Protein AF-A0A7Y3GDK6-F1 (afdb_monomer_lite)

Radius of gyration: 59.64 Å; chains: 1; bounding box: 116×44×150 Å

Structure (mmCIF, N/CA/C/O backbone):
data_AF-A0A7Y3GDK6-F1
#
_entry.id   AF-A0A7Y3GDK6-F1
#
loop_
_atom_site.group_PDB
_atom_site.id
_atom_site.type_symbol
_atom_site.label_atom_id
_atom_site.label_alt_id
_atom_site.label_comp_id
_atom_site.label_asym_id
_atom_site.label_entity_id
_atom_site.label_seq_id
_atom_site.pdbx_PDB_ins_code
_atom_site.Cartn_x
_atom_site.Cartn_y
_atom_site.Cartn_z
_atom_site.occupancy
_atom_site.B_iso_or_equiv
_atom_site.auth_seq_id
_atom_site.auth_comp_id
_atom_site.auth_asym_id
_atom_site.auth_atom_id
_atom_site.pdbx_PDB_model_num
ATOM 1 N N . MET A 1 1 ? -23.106 -23.567 65.642 1.00 35.00 1 MET A N 1
ATOM 2 C CA . MET A 1 1 ? -24.023 -23.125 66.714 1.00 35.00 1 MET A CA 1
ATOM 3 C C . MET A 1 1 ? -25.392 -22.971 66.089 1.00 35.00 1 MET A C 1
ATOM 5 O O . MET A 1 1 ? -25.537 -22.157 65.190 1.00 35.00 1 MET A O 1
ATOM 9 N N . ALA A 1 2 ? -26.324 -23.848 66.462 1.00 38.94 2 ALA A N 1
ATOM 10 C CA . ALA A 1 2 ? -27.657 -23.923 65.882 1.00 38.94 2 ALA A CA 1
ATOM 11 C C . ALA A 1 2 ? -28.451 -22.654 66.214 1.00 38.94 2 ALA A C 1
ATOM 13 O O . ALA A 1 2 ? -28.608 -22.305 67.383 1.00 38.94 2 ALA A O 1
ATOM 14 N N . THR A 1 3 ? -28.945 -21.962 65.192 1.00 44.22 3 THR A N 1
ATOM 15 C CA . THR A 1 3 ? -29.966 -20.928 65.351 1.00 44.22 3 THR A CA 1
ATOM 16 C C . THR A 1 3 ? -31.283 -21.634 65.655 1.00 44.22 3 THR A C 1
ATOM 18 O O . THR A 1 3 ? -32.052 -21.944 64.747 1.00 44.22 3 THR A O 1
ATOM 21 N N . ALA A 1 4 ? -31.506 -21.965 66.928 1.00 53.09 4 ALA A N 1
ATOM 22 C CA . ALA A 1 4 ? -32.798 -22.427 67.419 1.00 53.09 4 ALA A CA 1
ATOM 23 C C . ALA A 1 4 ? -33.839 -21.362 67.054 1.00 53.09 4 ALA A C 1
ATOM 25 O O . ALA A 1 4 ? -33.797 -20.240 67.556 1.00 53.09 4 ALA A O 1
ATOM 26 N N . ASN A 1 5 ? -34.692 -21.664 66.076 1.00 67.19 5 ASN A N 1
ATOM 27 C CA . ASN A 1 5 ? -35.728 -20.750 65.625 1.00 67.19 5 ASN A CA 1
ATOM 28 C C . ASN A 1 5 ? -36.900 -20.865 66.615 1.00 67.19 5 ASN A C 1
ATOM 30 O O . ASN A 1 5 ? -37.609 -21.873 66.571 1.00 67.19 5 ASN A O 1
ATOM 34 N N . PRO A 1 6 ? -37.137 -19.868 67.488 1.00 72.06 6 PRO A N 1
ATOM 35 C CA . PRO A 1 6 ? -38.116 -19.974 68.574 1.00 72.06 6 PRO A CA 1
ATOM 36 C C . PRO A 1 6 ? -39.548 -20.182 68.062 1.00 72.06 6 PRO A C 1
ATOM 38 O O . PRO A 1 6 ? -40.378 -20.772 68.744 1.00 72.06 6 PRO A O 1
ATOM 41 N N . ARG A 1 7 ? -39.841 -19.765 66.821 1.00 76.50 7 ARG A N 1
ATOM 42 C CA . ARG A 1 7 ? -41.138 -20.024 66.172 1.00 76.50 7 ARG A CA 1
ATOM 43 C C . ARG A 1 7 ? -41.350 -21.499 65.837 1.00 76.50 7 ARG A C 1
ATOM 45 O O . ARG A 1 7 ? -42.485 -21.936 65.716 1.00 76.50 7 ARG A O 1
ATOM 52 N N . ARG A 1 8 ? -40.268 -22.249 65.640 1.00 78.31 8 ARG A N 1
ATOM 53 C CA . ARG A 1 8 ? -40.303 -23.662 65.263 1.00 78.31 8 ARG A CA 1
ATOM 54 C C . ARG A 1 8 ? -40.441 -24.564 66.490 1.00 78.31 8 ARG A C 1
ATOM 56 O O . ARG A 1 8 ? -41.111 -25.584 66.406 1.00 78.31 8 ARG A O 1
ATOM 63 N N . GLU A 1 9 ? -39.860 -24.155 67.617 1.00 81.56 9 GLU A N 1
ATOM 64 C CA . GLU A 1 9 ? -40.055 -24.811 68.916 1.00 81.56 9 GLU A CA 1
ATOM 65 C C . GLU A 1 9 ? -41.495 -24.640 69.421 1.00 81.56 9 GLU A C 1
ATOM 67 O O . GLU A 1 9 ? -42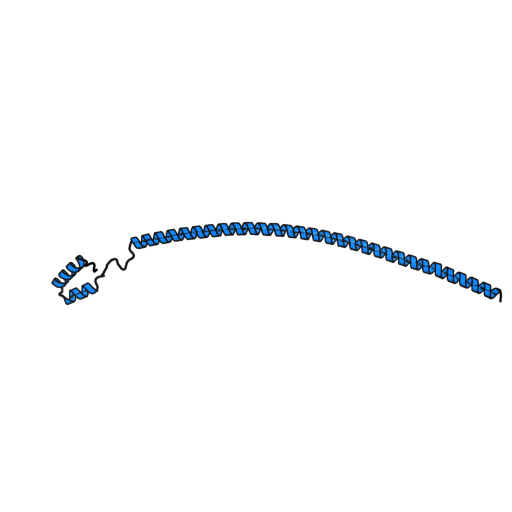.118 -25.622 69.812 1.00 81.56 9 GLU A O 1
ATOM 72 N N . ASP A 1 10 ? -42.070 -23.434 69.315 1.00 85.69 10 ASP A N 1
ATOM 73 C CA . ASP A 1 10 ? -43.486 -23.192 69.653 1.00 85.69 10 ASP A CA 1
ATOM 74 C C . ASP A 1 10 ? -44.442 -23.970 68.729 1.00 85.69 10 ASP A C 1
ATOM 76 O O . ASP A 1 10 ? -45.446 -24.534 69.170 1.00 85.69 10 ASP A O 1
ATOM 80 N N . LEU A 1 11 ? -44.101 -24.071 67.438 1.00 84.69 11 LEU A N 1
ATOM 81 C CA . LEU A 1 11 ? -44.852 -24.883 66.483 1.00 84.69 11 LEU A CA 1
ATOM 82 C C . LEU A 1 11 ? -44.772 -26.378 66.821 1.00 84.69 11 LEU A C 1
ATOM 84 O O . LEU A 1 11 ? -45.793 -27.056 66.760 1.00 84.69 11 LEU A O 1
ATOM 88 N N . TYR A 1 12 ? -43.596 -26.884 67.204 1.00 83.12 12 TYR A N 1
ATOM 89 C CA . TYR A 1 12 ? -43.428 -28.271 67.639 1.00 83.12 12 TYR A CA 1
ATOM 90 C C . TYR A 1 12 ? -44.278 -28.568 68.878 1.00 83.12 12 TYR A C 1
ATOM 92 O O . TYR A 1 12 ? -45.034 -29.533 68.867 1.00 83.12 12 TYR A O 1
ATOM 100 N N . ALA A 1 13 ? -44.227 -27.702 69.897 1.00 85.62 13 ALA A N 1
ATOM 101 C CA . ALA A 1 13 ? -44.998 -27.865 71.130 1.00 85.62 13 ALA A CA 1
ATOM 102 C C . ALA A 1 13 ? -46.514 -27.911 70.866 1.00 85.62 13 ALA A C 1
ATOM 104 O O . ALA A 1 13 ? -47.217 -28.775 71.387 1.00 85.62 13 ALA A O 1
ATOM 105 N N . ARG A 1 14 ? -47.017 -27.034 69.987 1.00 86.44 14 ARG A N 1
ATOM 106 C CA . ARG A 1 14 ? -48.432 -27.033 69.576 1.00 86.44 14 ARG A CA 1
ATOM 107 C C . ARG A 1 14 ? -48.817 -28.255 68.743 1.00 86.44 14 ARG A C 1
ATOM 109 O O . ARG A 1 14 ? -49.924 -28.767 68.884 1.00 86.44 14 ARG A O 1
ATOM 116 N N . LEU A 1 15 ? -47.938 -28.721 67.856 1.00 85.25 15 LEU A N 1
ATOM 117 C CA . LEU A 1 15 ? -48.189 -29.923 67.055 1.00 85.25 15 LEU A CA 1
ATOM 118 C C . LEU A 1 15 ? -48.178 -31.185 67.922 1.00 85.25 15 LEU A C 1
ATOM 120 O O . LEU A 1 15 ? -48.993 -32.080 67.705 1.00 85.25 15 LEU A O 1
ATOM 124 N N . GLU A 1 16 ? -47.297 -31.239 68.917 1.00 87.88 16 GLU A N 1
ATOM 125 C CA . GLU A 1 16 ? -47.226 -32.323 69.891 1.00 87.88 16 GLU A CA 1
ATOM 126 C C . GLU A 1 16 ? -48.502 -32.400 70.739 1.00 87.88 16 GLU A C 1
ATOM 128 O O . GLU A 1 16 ? -49.051 -33.490 70.905 1.00 87.88 16 GLU A O 1
ATOM 133 N N . GLU A 1 17 ? -49.013 -31.255 71.203 1.00 90.06 17 GLU A N 1
ATOM 134 C CA . GLU A 1 17 ? -50.250 -31.171 71.989 1.00 90.06 17 GLU A CA 1
ATOM 135 C C . GLU A 1 17 ? -51.479 -31.678 71.214 1.00 90.06 17 GLU A C 1
ATOM 137 O O . GLU A 1 17 ? -52.337 -32.355 71.779 1.00 90.06 17 GLU A O 1
ATOM 142 N N . VAL A 1 18 ? -51.570 -31.379 69.913 1.00 88.81 18 VAL A N 1
ATOM 143 C CA . VAL A 1 18 ? -52.777 -31.654 69.113 1.00 88.81 18 VAL A CA 1
ATOM 144 C C . VAL A 1 18 ? -52.738 -33.014 68.408 1.00 88.81 18 VAL A C 1
ATOM 146 O O . VAL A 1 18 ? -53.766 -33.683 68.309 1.00 88.81 18 VAL A O 1
ATOM 149 N N . LEU A 1 19 ? -51.582 -33.425 67.878 1.00 84.19 19 LEU A N 1
ATOM 150 C CA . LEU A 1 19 ? -51.449 -34.590 66.985 1.00 84.19 19 LEU A CA 1
ATOM 151 C C . LEU A 1 19 ? -50.604 -35.722 67.595 1.00 84.19 19 LEU A C 1
ATOM 153 O O . LEU A 1 19 ? -50.549 -36.827 67.044 1.00 84.19 19 LEU A O 1
ATOM 157 N N . GLY A 1 20 ? -49.961 -35.472 68.736 1.00 85.56 20 GLY A N 1
ATOM 158 C CA . GLY A 1 20 ? -49.055 -36.408 69.385 1.00 85.56 20 GLY A CA 1
ATOM 159 C C . GLY A 1 20 ? -47.665 -36.455 68.743 1.00 85.56 20 GLY A C 1
ATOM 16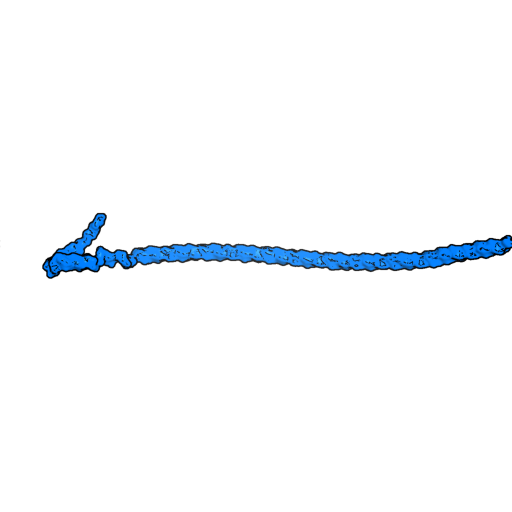0 O O . GLY A 1 20 ? -47.450 -36.101 67.582 1.00 85.56 20 GLY A O 1
ATOM 161 N N . ASN A 1 21 ? -46.714 -36.947 69.532 1.00 82.38 21 ASN A N 1
ATOM 162 C CA . ASN A 1 21 ? -45.277 -36.930 69.250 1.00 82.38 21 ASN A CA 1
ATOM 163 C C . ASN A 1 21 ? -44.880 -37.496 67.854 1.00 82.38 21 ASN A C 1
ATOM 165 O O . ASN A 1 21 ? -44.149 -36.816 67.135 1.00 82.38 21 ASN A O 1
ATOM 169 N N . PRO A 1 22 ? -45.419 -38.646 67.376 1.00 84.12 22 PRO A N 1
ATOM 170 C CA . PRO A 1 22 ? -45.017 -39.216 66.081 1.00 84.12 22 PRO A CA 1
ATOM 171 C C . PRO A 1 22 ? -45.429 -38.365 64.871 1.00 84.12 22 PRO A C 1
ATOM 173 O O . PRO A 1 22 ? -44.726 -38.316 63.864 1.00 84.12 22 PRO A O 1
ATOM 176 N N . HIS A 1 23 ? -46.587 -37.704 64.950 1.00 81.38 23 HIS A N 1
ATOM 177 C CA . HIS A 1 23 ? -47.121 -36.903 63.849 1.00 81.38 23 HIS A CA 1
ATOM 178 C C . HIS A 1 23 ? -46.477 -35.511 63.806 1.00 81.38 23 HIS A C 1
ATOM 180 O O . HIS A 1 23 ? -46.245 -34.979 62.720 1.00 81.38 23 HIS A O 1
ATOM 186 N N . ALA A 1 24 ? -46.151 -34.942 64.972 1.00 85.25 24 ALA A N 1
ATOM 187 C CA . ALA A 1 24 ? -45.426 -33.679 65.081 1.00 85.25 24 ALA A CA 1
ATOM 188 C C . ALA A 1 24 ? -44.022 -33.771 64.456 1.00 85.25 24 ALA A C 1
ATOM 190 O O . ALA A 1 24 ? -43.635 -32.889 63.686 1.00 85.25 24 ALA A O 1
ATOM 191 N N . ASP A 1 25 ? -43.306 -34.871 64.709 1.00 84.12 25 ASP A N 1
ATOM 192 C CA . ASP A 1 25 ? -41.967 -35.122 64.161 1.00 84.12 25 ASP A CA 1
ATOM 193 C C . ASP A 1 25 ? -41.979 -35.281 62.628 1.00 84.12 25 ASP A C 1
ATOM 195 O O . ASP A 1 25 ? -41.193 -34.658 61.903 1.00 84.12 25 ASP A O 1
ATOM 199 N N . ALA A 1 26 ? -42.960 -36.023 62.102 1.00 84.12 26 ALA A N 1
ATOM 200 C CA . ALA A 1 26 ? -43.142 -36.186 60.662 1.00 84.12 26 ALA A CA 1
ATOM 201 C C . ALA A 1 26 ? -43.407 -34.842 59.957 1.00 84.12 26 ALA A C 1
ATOM 203 O O . ALA A 1 26 ? -42.783 -34.537 58.942 1.00 84.12 26 ALA A O 1
ATOM 204 N N . LEU A 1 27 ? -44.287 -33.997 60.504 1.00 80.50 27 LEU A N 1
ATOM 205 C CA . LEU A 1 27 ? -44.584 -32.679 59.925 1.00 80.50 27 LEU A CA 1
ATOM 206 C C . LEU A 1 27 ? -43.386 -31.727 59.996 1.00 80.50 27 LEU A C 1
ATOM 208 O O . LEU A 1 27 ? -43.142 -30.955 59.068 1.00 80.50 27 LEU A O 1
ATOM 212 N N . MET A 1 28 ? -42.601 -31.813 61.066 1.00 83.00 28 MET A N 1
ATOM 213 C CA . MET A 1 28 ? -41.396 -31.007 61.246 1.00 83.00 28 MET A CA 1
ATOM 214 C C . MET A 1 28 ? -40.246 -31.413 60.326 1.00 83.00 28 MET A C 1
ATOM 216 O O . MET A 1 28 ? -39.391 -30.570 60.036 1.00 83.00 28 MET A O 1
ATOM 220 N N . THR A 1 29 ? -40.263 -32.652 59.828 1.00 82.69 29 THR A N 1
ATOM 221 C CA . THR A 1 29 ? -39.345 -33.156 58.797 1.00 82.69 29 THR A CA 1
ATOM 222 C C . THR A 1 29 ? -39.620 -32.522 57.430 1.00 82.69 29 THR A C 1
ATOM 224 O O . THR A 1 29 ? -38.680 -32.222 56.698 1.00 82.69 29 THR A O 1
ATOM 227 N N . TYR A 1 30 ? -40.890 -32.271 57.093 1.00 78.00 30 TYR A N 1
ATOM 228 C CA . TYR A 1 30 ? -41.279 -31.648 55.819 1.00 78.00 30 TYR A CA 1
ATOM 229 C C . TYR A 1 30 ? -41.337 -30.121 55.866 1.00 78.00 30 TYR A C 1
ATOM 231 O O . TYR A 1 30 ? -41.431 -29.480 54.818 1.00 78.00 30 TYR A O 1
ATOM 239 N N . LEU A 1 31 ? -41.287 -29.521 57.058 1.00 76.00 31 LEU A N 1
ATOM 240 C CA . LEU A 1 31 ? -41.215 -28.073 57.183 1.00 76.00 31 LEU A CA 1
ATOM 241 C C . LEU A 1 31 ? -39.865 -27.594 56.620 1.00 76.00 31 LEU A C 1
ATOM 243 O O . LEU A 1 31 ? -38.825 -28.051 57.109 1.00 76.00 31 LEU A O 1
ATOM 247 N N . PRO A 1 32 ? -39.849 -26.669 55.639 1.00 68.19 32 PRO A N 1
ATOM 248 C CA . PRO A 1 32 ? -38.605 -26.137 55.108 1.00 68.19 32 PRO A CA 1
ATOM 249 C C . PRO A 1 32 ? -37.762 -25.594 56.263 1.00 68.19 32 PRO A C 1
ATOM 251 O O . PRO A 1 32 ? -38.194 -24.709 57.005 1.00 68.19 32 PRO A O 1
ATOM 254 N N . HIS A 1 33 ? -36.573 -26.175 56.443 1.00 67.06 33 HIS A N 1
ATOM 255 C CA . HIS A 1 33 ? -35.690 -25.871 57.571 1.00 67.06 33 HIS A CA 1
ATOM 256 C C . HIS A 1 33 ? -35.228 -24.402 57.540 1.00 67.06 33 HIS A C 1
ATOM 258 O O . HIS A 1 33 ? -34.895 -23.842 58.584 1.00 67.06 33 HIS A O 1
ATOM 264 N N . ASP A 1 34 ? -35.280 -23.783 56.355 1.00 65.88 34 ASP A N 1
ATOM 265 C CA . ASP A 1 34 ? -35.089 -22.359 56.122 1.00 65.88 34 ASP A CA 1
ATOM 266 C C . ASP A 1 34 ? -35.928 -21.898 54.902 1.00 65.88 34 ASP A C 1
ATOM 268 O O . ASP A 1 34 ? -35.598 -22.245 53.766 1.00 65.88 34 ASP A O 1
ATOM 272 N N . PRO A 1 35 ? -37.012 -21.124 55.102 1.00 57.66 35 PRO A N 1
ATOM 273 C CA . PRO A 1 35 ? -37.858 -20.629 54.015 1.00 57.66 35 PRO A CA 1
ATOM 274 C C . PRO A 1 35 ? -37.168 -19.635 53.058 1.00 57.66 35 PRO A C 1
ATOM 276 O O . PRO A 1 35 ? -37.805 -19.194 52.102 1.00 57.66 35 PRO A O 1
ATOM 279 N N . GLY A 1 36 ? -35.897 -19.276 53.283 1.00 57.75 36 GLY A N 1
ATOM 280 C CA . GLY A 1 36 ? -35.101 -18.424 52.392 1.00 57.75 36 GLY A CA 1
ATOM 281 C C . GLY A 1 36 ? -33.848 -19.075 51.797 1.00 57.75 36 GLY A C 1
ATOM 282 O O . GLY A 1 36 ? -33.204 -18.442 50.968 1.00 57.75 36 GLY A O 1
ATOM 283 N N . ALA A 1 37 ? -33.489 -20.307 52.178 1.00 61.81 37 ALA A N 1
ATOM 284 C CA . ALA A 1 37 ? -32.208 -20.904 51.775 1.00 61.81 37 ALA A CA 1
ATOM 285 C C . ALA A 1 37 ? -32.147 -21.360 50.307 1.00 61.81 37 ALA A C 1
ATOM 287 O O . ALA A 1 37 ? -31.059 -21.443 49.742 1.00 61.81 37 ALA A O 1
ATOM 288 N N . GLU A 1 38 ? -33.288 -21.661 49.683 1.00 63.69 38 GLU A N 1
ATOM 289 C CA . GLU A 1 38 ? -33.333 -22.167 48.299 1.00 63.69 38 GLU A CA 1
ATOM 290 C C . GLU A 1 38 ? -33.624 -21.082 47.252 1.00 63.69 38 GLU A C 1
ATOM 292 O O . GLU A 1 38 ? -33.432 -21.308 46.057 1.00 63.69 38 GLU A O 1
ATOM 297 N N . VAL A 1 39 ? -34.068 -19.893 47.670 1.00 75.38 39 VAL A N 1
ATOM 298 C CA . VAL A 1 39 ? -34.468 -18.818 46.755 1.00 75.38 39 VAL A CA 1
ATOM 299 C C . VAL A 1 39 ? -33.445 -17.693 46.820 1.00 75.38 39 VAL A C 1
ATOM 301 O O . VAL A 1 39 ? -33.174 -17.160 47.892 1.00 75.38 39 VAL A O 1
ATOM 304 N N . ALA A 1 40 ? -32.897 -17.309 45.662 1.00 77.88 40 ALA A N 1
ATOM 305 C CA . ALA A 1 40 ? -31.957 -16.196 45.553 1.00 77.88 40 ALA A CA 1
ATOM 306 C C . ALA A 1 40 ? -32.502 -14.951 46.267 1.00 77.88 40 ALA A C 1
ATOM 308 O O . ALA A 1 40 ? -33.623 -14.498 46.010 1.00 77.88 40 ALA A O 1
ATOM 309 N N . THR A 1 41 ? -31.704 -14.387 47.170 1.00 85.25 41 THR A N 1
ATOM 310 C CA . THR A 1 41 ? -32.117 -13.218 47.938 1.00 85.25 41 THR A CA 1
ATOM 311 C C . THR A 1 41 ? -32.050 -11.960 47.070 1.00 85.25 41 THR A C 1
ATOM 313 O O . THR A 1 41 ? -31.337 -11.886 46.066 1.00 85.25 41 THR A O 1
ATOM 316 N N . LYS A 1 42 ? -32.738 -10.891 47.488 1.00 87.50 42 LYS A N 1
ATOM 317 C CA . LYS A 1 42 ? -32.611 -9.572 46.839 1.00 87.50 42 LYS A CA 1
ATOM 318 C C . LYS A 1 42 ? -31.163 -9.051 46.847 1.00 87.50 42 LYS A C 1
ATOM 320 O O . LYS A 1 42 ? -30.775 -8.298 45.951 1.00 87.50 42 LYS A O 1
ATOM 325 N N . SER A 1 43 ? -30.365 -9.463 47.836 1.00 88.50 43 SER A N 1
ATOM 326 C CA . SER A 1 43 ? -28.938 -9.141 47.909 1.00 88.50 43 SER A CA 1
ATOM 327 C C . SER A 1 43 ? -28.158 -9.831 46.790 1.00 88.50 43 SER A C 1
ATOM 329 O O . SER A 1 43 ? -27.360 -9.179 46.122 1.00 88.50 43 SER A O 1
ATOM 331 N N . ASP A 1 44 ? -28.438 -11.109 46.526 1.00 90.06 44 ASP A N 1
ATOM 332 C CA . ASP A 1 44 ? -27.776 -11.876 45.462 1.00 90.06 44 ASP A CA 1
ATOM 333 C C . ASP A 1 44 ? -28.090 -11.304 44.078 1.00 90.06 44 ASP A C 1
ATOM 335 O O . ASP A 1 44 ? -27.200 -11.172 43.240 1.00 90.06 44 ASP A O 1
ATOM 339 N N . ILE A 1 45 ? -29.340 -10.879 43.861 1.00 92.69 45 ILE A N 1
ATOM 340 C CA . ILE A 1 45 ? -29.764 -10.222 42.616 1.00 92.69 45 ILE A CA 1
ATOM 341 C C . ILE A 1 45 ? -29.039 -8.881 42.434 1.00 92.69 45 ILE A C 1
ATOM 343 O O . ILE A 1 45 ? -28.550 -8.588 41.345 1.00 92.69 45 ILE A O 1
ATOM 347 N N . THR A 1 46 ? -28.916 -8.080 43.497 1.00 95.06 46 THR A N 1
ATOM 348 C CA . THR A 1 46 ? -28.164 -6.812 43.452 1.00 95.06 46 THR A CA 1
ATOM 349 C C . THR A 1 46 ? -26.679 -7.053 43.165 1.00 95.06 46 THR A C 1
ATOM 351 O O . THR A 1 46 ? -26.083 -6.360 42.342 1.00 95.06 46 THR A O 1
ATOM 354 N N . ALA A 1 47 ? -26.083 -8.064 43.803 1.00 94.12 47 ALA A N 1
ATOM 355 C CA . ALA A 1 47 ? -24.693 -8.443 43.576 1.00 94.12 47 ALA A CA 1
ATOM 356 C C . ALA A 1 47 ? -24.462 -8.940 42.140 1.00 94.12 47 ALA A C 1
ATOM 358 O O . ALA A 1 47 ? -23.435 -8.628 41.539 1.00 94.12 47 ALA A O 1
ATOM 359 N N . LEU A 1 48 ? -25.418 -9.682 41.573 1.00 96.00 48 LEU A N 1
ATOM 360 C CA . LEU A 1 48 ? -25.376 -10.104 40.177 1.00 96.00 48 LEU A CA 1
ATOM 361 C C . LEU A 1 48 ? -25.483 -8.908 39.223 1.00 96.00 48 LEU A C 1
ATOM 363 O O . LEU A 1 48 ? -24.707 -8.842 38.276 1.00 96.00 48 LEU A O 1
ATOM 367 N N . GLY A 1 49 ? -26.372 -7.948 39.500 1.00 96.62 49 GLY A N 1
ATOM 368 C CA . GLY A 1 49 ? -26.477 -6.701 38.735 1.00 96.62 49 GLY A CA 1
ATOM 369 C C . GLY A 1 49 ? -25.147 -5.950 38.681 1.00 96.62 49 GLY A C 1
ATOM 370 O O . GLY A 1 49 ? -24.637 -5.685 37.599 1.00 96.62 49 GLY A O 1
ATOM 371 N N . ALA A 1 50 ? -24.503 -5.753 39.835 1.00 96.81 50 ALA A N 1
ATOM 372 C CA . ALA A 1 50 ? -23.193 -5.105 39.898 1.00 96.81 50 ALA A CA 1
ATOM 373 C C . ALA A 1 50 ? -22.101 -5.868 39.120 1.00 96.81 50 ALA A C 1
ATOM 375 O O . ALA A 1 50 ? -21.224 -5.258 38.511 1.00 96.81 50 ALA A O 1
ATOM 376 N N . ARG A 1 51 ? -22.134 -7.209 39.114 1.00 97.62 51 ARG A N 1
ATOM 377 C CA . ARG A 1 51 ? -21.206 -8.021 38.303 1.00 97.62 51 ARG A CA 1
ATOM 378 C C . ARG A 1 51 ? -21.454 -7.853 36.806 1.00 97.62 51 ARG A C 1
ATOM 380 O O . ARG A 1 51 ? -20.489 -7.811 36.050 1.00 97.62 51 ARG A O 1
ATOM 387 N N . ILE A 1 52 ? -22.716 -7.767 36.389 1.00 97.94 52 ILE A N 1
ATOM 388 C CA . ILE A 1 52 ? -23.091 -7.531 34.990 1.00 97.94 52 ILE A CA 1
ATOM 389 C C . ILE A 1 52 ? -22.641 -6.136 34.549 1.00 97.94 52 ILE A C 1
ATOM 391 O O . ILE A 1 52 ? -22.059 -6.018 33.475 1.00 97.94 52 ILE A O 1
ATOM 395 N N . ASP A 1 53 ? -22.833 -5.113 35.383 1.00 98.12 53 ASP A N 1
ATOM 396 C CA . ASP A 1 53 ? -22.388 -3.747 35.089 1.00 98.12 53 ASP A CA 1
ATOM 397 C C . ASP A 1 53 ? -20.861 -3.680 34.941 1.00 98.12 53 ASP A C 1
ATOM 399 O O . ASP A 1 53 ? -20.349 -3.146 33.958 1.00 98.12 53 ASP A O 1
ATOM 403 N N . ASN A 1 54 ? -20.121 -4.321 35.853 1.00 98.06 54 ASN A N 1
ATOM 404 C CA . ASN A 1 54 ? -18.663 -4.414 35.756 1.00 98.06 54 ASN A CA 1
ATOM 405 C C . ASN A 1 54 ? -18.214 -5.133 34.475 1.00 98.06 54 ASN A C 1
ATOM 407 O O . ASN A 1 54 ? -17.294 -4.675 33.801 1.00 98.06 54 ASN A O 1
ATOM 411 N N . LEU A 1 55 ? -18.876 -6.238 34.115 1.00 98.06 55 LEU A N 1
ATOM 412 C CA . LEU A 1 55 ? -18.584 -6.960 32.878 1.00 98.06 55 LEU A CA 1
ATOM 413 C C . LEU A 1 55 ? -18.883 -6.097 31.645 1.00 98.06 55 LEU A C 1
ATOM 415 O O . LEU A 1 55 ? -18.112 -6.106 30.689 1.00 98.06 55 LEU A O 1
ATOM 419 N N . ALA A 1 56 ? -19.982 -5.340 31.656 1.00 98.06 56 ALA A N 1
ATOM 420 C CA . ALA A 1 56 ? -20.332 -4.423 30.578 1.00 98.06 56 ALA A CA 1
ATOM 421 C C . ALA A 1 56 ? -19.270 -3.328 30.399 1.00 98.06 56 ALA A C 1
ATOM 423 O O . ALA A 1 56 ? -18.863 -3.049 29.269 1.00 98.06 56 ALA A O 1
ATOM 424 N N . ASP A 1 57 ? -18.765 -2.770 31.498 1.00 98.25 57 ASP A N 1
ATOM 425 C CA . ASP A 1 57 ? -17.687 -1.781 31.478 1.00 98.25 57 ASP A CA 1
ATOM 426 C C . ASP A 1 57 ? -16.361 -2.369 30.978 1.00 98.25 57 ASP A C 1
ATOM 428 O O . ASP A 1 57 ? -15.662 -1.740 30.179 1.00 98.25 57 ASP A O 1
ATOM 432 N N . GLU A 1 58 ? -16.003 -3.581 31.407 1.00 98.25 58 GLU A N 1
ATOM 433 C CA . GLU A 1 58 ? -14.817 -4.288 30.912 1.00 98.25 58 GLU A CA 1
ATOM 434 C C . GLU A 1 58 ? -14.915 -4.583 29.415 1.00 98.25 58 GLU A C 1
ATOM 436 O O . GLU A 1 58 ? -13.968 -4.311 28.673 1.00 98.25 58 GLU A O 1
ATOM 441 N N . MET A 1 59 ? -16.070 -5.069 28.951 1.00 98.31 59 MET A N 1
ATOM 442 C CA . MET A 1 59 ? -16.320 -5.288 27.528 1.00 98.31 59 MET A CA 1
ATOM 443 C C . MET A 1 59 ? -16.200 -3.987 26.742 1.00 98.31 59 MET A C 1
ATOM 445 O O . MET A 1 59 ? -15.544 -3.970 25.704 1.00 98.31 59 MET A O 1
ATOM 449 N N . ARG A 1 60 ? -16.777 -2.886 27.239 1.00 98.50 60 ARG A N 1
ATOM 450 C CA . ARG A 1 60 ? -16.699 -1.579 26.579 1.00 98.50 60 ARG A CA 1
ATOM 451 C C . ARG A 1 60 ? -15.254 -1.117 26.415 1.00 98.50 60 ARG A C 1
ATOM 453 O O . ARG A 1 60 ? -14.850 -0.794 25.305 1.00 98.50 60 ARG A O 1
ATOM 460 N N . ARG A 1 61 ? -14.450 -1.195 27.481 1.00 98.12 61 ARG A N 1
ATOM 461 C CA . ARG A 1 61 ? -13.010 -0.884 27.418 1.00 98.12 61 ARG A CA 1
ATOM 462 C C . ARG A 1 61 ? -12.265 -1.801 26.449 1.00 98.12 61 ARG A C 1
ATOM 464 O O . ARG A 1 61 ? -11.384 -1.340 25.727 1.00 98.12 61 ARG A O 1
ATOM 471 N N . GLY A 1 62 ? -12.615 -3.087 26.424 1.00 98.38 62 GLY A N 1
ATOM 472 C CA . GLY A 1 62 ? -12.064 -4.051 25.474 1.00 98.38 62 GLY A CA 1
ATOM 473 C C . GLY A 1 62 ? -12.364 -3.667 24.024 1.00 98.38 62 GLY A C 1
ATOM 474 O O . GLY A 1 62 ? -11.458 -3.664 23.192 1.00 98.38 62 GLY A O 1
ATOM 475 N N . PHE A 1 63 ? -13.605 -3.278 23.727 1.00 98.38 63 PHE A N 1
ATOM 476 C CA . PHE A 1 63 ? -14.000 -2.805 22.400 1.00 98.38 63 PHE A CA 1
ATOM 477 C C . PHE A 1 63 ? -13.301 -1.502 22.013 1.00 98.38 63 PHE A C 1
ATOM 479 O O . PHE A 1 63 ? -12.790 -1.418 20.898 1.00 98.38 63 PHE A O 1
ATOM 486 N N . ASP A 1 64 ? -13.193 -0.535 22.925 1.00 98.44 64 ASP A N 1
ATOM 487 C CA . ASP A 1 64 ? -12.474 0.720 22.675 1.00 98.44 64 ASP A CA 1
ATOM 488 C C . ASP A 1 64 ? -10.993 0.453 22.350 1.00 98.44 64 ASP A C 1
ATOM 490 O O . ASP A 1 64 ? -10.430 1.023 21.412 1.00 98.44 64 ASP A O 1
ATOM 494 N N . GLN A 1 65 ? -10.359 -0.482 23.068 1.00 98.31 65 GLN A N 1
ATOM 495 C CA . GLN A 1 65 ? -8.982 -0.890 22.789 1.00 98.31 65 GLN A CA 1
ATOM 496 C C . GLN A 1 65 ? -8.842 -1.574 21.422 1.00 98.31 65 GLN A C 1
ATOM 498 O O . GLN A 1 65 ? -7.859 -1.339 20.714 1.00 98.31 65 GLN A O 1
ATOM 503 N N . VAL A 1 66 ? -9.790 -2.438 21.051 1.00 98.38 66 VAL A N 1
ATOM 504 C CA . VAL A 1 66 ? -9.811 -3.079 19.729 1.00 98.38 66 VAL A CA 1
ATOM 505 C C . VAL A 1 66 ? -9.981 -2.029 18.636 1.00 98.38 66 VAL A C 1
ATOM 507 O O . VAL A 1 66 ? -9.241 -2.069 17.656 1.00 98.38 66 VAL A O 1
ATOM 510 N N . HIS A 1 67 ? -10.882 -1.065 18.821 1.00 98.50 67 HIS A N 1
ATOM 511 C CA . HIS A 1 67 ? -11.114 0.010 17.864 1.00 98.50 67 HIS A CA 1
ATOM 512 C C . HIS A 1 67 ? -9.846 0.839 17.627 1.00 98.50 67 HIS A C 1
ATOM 514 O O . HIS A 1 67 ? -9.403 0.960 16.489 1.00 98.50 67 HIS A O 1
ATOM 520 N N . ALA A 1 68 ? -9.172 1.275 18.696 1.00 98.19 68 ALA A N 1
ATOM 521 C CA . ALA A 1 68 ? -7.914 2.015 18.588 1.00 98.19 68 ALA A CA 1
ATOM 522 C C . ALA A 1 68 ? -6.799 1.216 17.882 1.00 98.19 68 ALA A C 1
ATOM 524 O O . ALA A 1 68 ? -5.963 1.772 17.166 1.00 98.19 68 ALA A O 1
ATOM 525 N N . ARG A 1 69 ? -6.761 -0.112 18.069 1.00 98.25 69 ARG A N 1
ATOM 526 C CA . ARG A 1 69 ? -5.821 -0.982 17.344 1.00 98.25 69 ARG A CA 1
ATOM 527 C C . ARG A 1 69 ? -6.165 -1.088 15.862 1.00 98.25 69 ARG A C 1
ATOM 529 O O . ARG A 1 69 ? -5.240 -1.124 15.056 1.00 98.25 69 ARG A O 1
ATOM 536 N N . LEU A 1 70 ? -7.447 -1.150 15.513 1.00 98.31 70 LEU A N 1
ATOM 537 C CA . LEU A 1 70 ? -7.889 -1.178 14.119 1.00 98.31 70 LEU A CA 1
ATOM 538 C C . LEU A 1 70 ? -7.546 0.134 13.406 1.00 98.31 70 LEU A C 1
ATOM 540 O O . LEU A 1 70 ? -6.938 0.077 12.346 1.00 98.31 70 LEU A O 1
ATOM 544 N N . GLU A 1 71 ? -7.761 1.291 14.036 1.00 98.38 71 GLU A N 1
ATOM 545 C CA . GLU A 1 71 ? -7.337 2.586 13.474 1.00 98.38 71 GLU A CA 1
ATOM 546 C C . GLU A 1 71 ? -5.816 2.650 13.222 1.00 98.38 71 GLU A C 1
ATOM 548 O O . GLU A 1 71 ? -5.349 3.177 12.207 1.00 98.38 71 GLU A O 1
ATOM 553 N N . GLN A 1 72 ? -5.008 2.072 14.122 1.00 98.19 72 GLN A N 1
ATOM 554 C CA . GLN A 1 72 ? -3.564 1.939 13.898 1.00 98.19 72 GLN A CA 1
ATOM 555 C C . GLN A 1 72 ? -3.222 1.013 12.728 1.00 98.19 72 GLN A C 1
ATOM 557 O O . GLN A 1 72 ? -2.225 1.253 12.042 1.00 98.19 72 GLN A O 1
ATOM 562 N N . VAL A 1 73 ? -3.984 -0.065 12.531 1.00 98.38 73 VAL A N 1
ATOM 563 C CA . VAL A 1 73 ? -3.804 -0.971 11.392 1.00 98.38 73 VAL A CA 1
ATOM 564 C C . VAL A 1 73 ? -4.144 -0.245 10.097 1.00 98.38 73 VAL A C 1
ATOM 566 O O . VAL A 1 73 ? -3.313 -0.268 9.194 1.00 98.38 73 VAL A O 1
ATOM 569 N N . ASP A 1 74 ? -5.269 0.465 10.042 1.00 98.31 74 ASP A N 1
ATOM 570 C CA . ASP A 1 74 ? -5.680 1.247 8.871 1.00 98.31 74 ASP A CA 1
ATOM 571 C C . ASP A 1 74 ? -4.603 2.273 8.496 1.00 98.31 74 ASP A C 1
ATOM 573 O O . ASP A 1 74 ? -4.105 2.281 7.374 1.00 98.31 74 ASP A O 1
ATOM 577 N N . THR A 1 75 ? -4.094 3.022 9.480 1.00 98.19 75 THR A N 1
ATOM 578 C CA . THR A 1 75 ? -2.998 3.984 9.261 1.00 98.19 75 THR A CA 1
ATOM 579 C C . THR A 1 75 ? -1.735 3.322 8.692 1.00 98.19 75 THR A C 1
ATOM 581 O O . THR A 1 75 ? -1.002 3.916 7.898 1.00 98.19 75 THR A O 1
ATOM 584 N N . ARG A 1 76 ? -1.417 2.093 9.119 1.00 98.12 76 ARG A N 1
ATOM 585 C CA . ARG A 1 76 ? -0.263 1.348 8.590 1.00 98.12 76 ARG A CA 1
ATOM 586 C C . ARG A 1 76 ? -0.517 0.841 7.177 1.00 98.12 76 ARG A C 1
ATOM 588 O O . ARG A 1 76 ? 0.431 0.815 6.397 1.00 98.12 76 ARG A O 1
ATOM 595 N N . LEU A 1 77 ? -1.744 0.437 6.859 1.00 98.31 77 LEU A N 1
ATOM 596 C CA . LEU A 1 77 ? -2.122 0.020 5.511 1.00 98.31 77 LEU A CA 1
ATOM 597 C C . LEU A 1 77 ? -2.021 1.194 4.535 1.00 98.31 77 LEU A C 1
ATOM 599 O O . LEU A 1 77 ? -1.355 1.047 3.515 1.00 98.31 77 LEU A O 1
ATOM 603 N N . ASP A 1 78 ? -2.487 2.385 4.913 1.00 98.38 78 ASP A N 1
ATOM 604 C CA . ASP A 1 78 ? -2.320 3.599 4.099 1.00 98.38 78 ASP A CA 1
ATOM 605 C C . ASP A 1 78 ? -0.838 3.900 3.802 1.00 98.38 78 ASP A C 1
ATOM 607 O O . ASP A 1 78 ? -0.453 4.275 2.691 1.00 98.38 78 ASP A O 1
ATOM 611 N N . GLN A 1 79 ? 0.044 3.7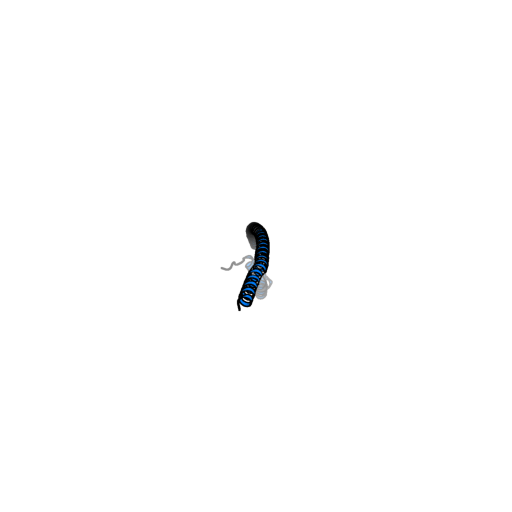05 4.792 1.00 98.00 79 GLN A N 1
ATOM 612 C CA . GLN A 1 79 ? 1.491 3.866 4.601 1.00 98.00 79 GLN A CA 1
ATOM 613 C C . GLN A 1 79 ? 2.088 2.805 3.672 1.00 98.00 79 GLN A C 1
ATOM 615 O O . GLN A 1 79 ? 3.048 3.089 2.950 1.00 98.00 79 GLN A O 1
ATOM 620 N N . VAL A 1 80 ? 1.572 1.577 3.723 1.00 98.25 80 VAL A N 1
ATOM 621 C CA . VAL A 1 80 ? 1.984 0.490 2.833 1.00 98.25 80 VAL A CA 1
ATOM 622 C C . VAL A 1 80 ? 1.558 0.805 1.401 1.00 98.25 80 VAL A C 1
ATOM 624 O O . VAL A 1 80 ? 2.408 0.748 0.512 1.00 98.25 80 VAL A O 1
ATOM 627 N N . ASP A 1 81 ? 0.319 1.241 1.189 1.00 98.31 81 ASP A N 1
ATOM 628 C CA . ASP A 1 81 ? -0.195 1.632 -0.126 1.00 98.31 81 ASP A CA 1
ATOM 629 C C . ASP A 1 81 ? 0.615 2.785 -0.728 1.00 98.31 81 ASP A C 1
ATOM 631 O O . ASP A 1 81 ? 1.052 2.717 -1.879 1.00 98.31 81 ASP A O 1
ATOM 635 N N . ALA A 1 82 ? 0.942 3.803 0.074 1.00 98.25 82 ALA A N 1
ATOM 636 C CA . ALA A 1 82 ? 1.797 4.903 -0.368 1.00 98.25 82 ALA A CA 1
ATOM 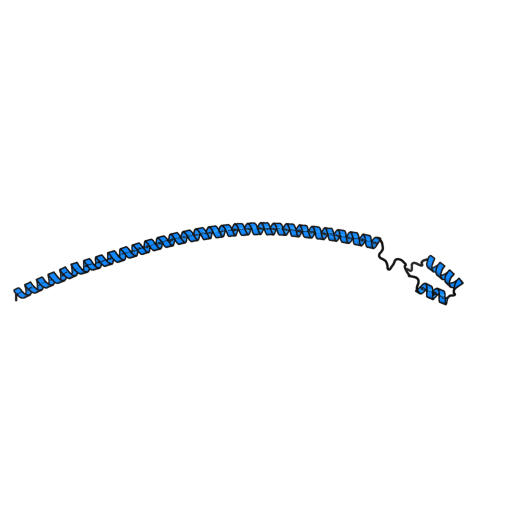637 C C . ALA A 1 82 ? 3.201 4.434 -0.799 1.00 98.25 82 ALA A C 1
ATOM 639 O O . ALA A 1 82 ? 3.779 4.967 -1.751 1.00 98.25 82 ALA A O 1
ATOM 640 N N . ARG A 1 83 ? 3.775 3.433 -0.117 1.00 98.12 83 ARG A N 1
ATOM 641 C CA . ARG A 1 83 ? 5.072 2.849 -0.497 1.00 98.12 83 ARG A CA 1
ATOM 642 C C . ARG A 1 83 ? 4.973 2.029 -1.776 1.00 98.12 83 ARG A C 1
ATOM 644 O O . ARG A 1 83 ? 5.884 2.119 -2.595 1.00 98.12 83 ARG A O 1
ATOM 651 N N . PHE A 1 84 ? 3.904 1.256 -1.954 1.00 98.00 84 PHE A N 1
ATOM 652 C CA . PHE A 1 84 ? 3.675 0.516 -3.193 1.00 98.00 84 PHE A CA 1
ATOM 653 C C . PHE A 1 84 ? 3.510 1.460 -4.387 1.00 98.00 84 PHE A C 1
ATOM 655 O O . PHE A 1 84 ? 4.163 1.240 -5.403 1.00 98.00 84 PHE A O 1
ATOM 662 N N . GLY A 1 85 ? 2.796 2.579 -4.227 1.00 98.31 85 GLY A N 1
ATOM 663 C CA . GLY A 1 85 ? 2.725 3.614 -5.265 1.00 98.31 85 GLY A CA 1
ATOM 664 C C . GLY A 1 85 ? 4.104 4.149 -5.679 1.00 98.31 85 GLY A C 1
ATOM 665 O O . GLY A 1 85 ? 4.416 4.237 -6.863 1.00 98.31 85 GLY A O 1
ATOM 666 N N . GLN A 1 86 ? 4.998 4.409 -4.716 1.00 98.06 86 GLN A N 1
ATOM 667 C CA . GLN A 1 86 ? 6.376 4.828 -5.025 1.00 98.06 86 GLN A CA 1
ATOM 668 C C . GLN A 1 86 ? 7.196 3.744 -5.741 1.00 98.06 86 GLN A C 1
ATOM 670 O O . GLN A 1 86 ? 8.114 4.060 -6.503 1.00 98.06 86 GLN A O 1
ATOM 675 N N . VAL A 1 87 ? 6.926 2.468 -5.462 1.00 98.19 87 VAL A N 1
ATOM 676 C CA . VAL A 1 87 ? 7.572 1.345 -6.151 1.00 98.19 87 VAL A CA 1
ATOM 677 C C . VAL A 1 87 ? 7.101 1.285 -7.604 1.00 98.19 87 VAL A C 1
ATOM 679 O O . VAL A 1 87 ? 7.949 1.195 -8.492 1.00 98.19 87 VAL A O 1
ATOM 682 N N . ASP A 1 88 ? 5.801 1.427 -7.856 1.00 98.25 88 ASP A N 1
ATOM 683 C CA . ASP A 1 88 ? 5.231 1.454 -9.209 1.00 98.25 88 ASP A CA 1
ATOM 684 C C . ASP A 1 88 ? 5.789 2.610 -10.051 1.00 98.25 88 ASP A C 1
ATOM 686 O O . ASP A 1 88 ? 6.177 2.417 -11.210 1.00 98.25 88 ASP A O 1
ATOM 690 N N . ASP A 1 89 ? 5.939 3.797 -9.458 1.00 98.19 89 ASP A N 1
ATOM 691 C CA . ASP A 1 89 ? 6.560 4.947 -10.123 1.00 98.19 89 ASP A CA 1
ATOM 692 C C . ASP A 1 89 ? 8.013 4.655 -10.535 1.00 98.19 89 ASP A C 1
ATOM 694 O O . ASP A 1 89 ? 8.442 4.973 -11.651 1.00 98.19 89 ASP A O 1
ATOM 698 N N . ARG A 1 90 ? 8.786 4.007 -9.652 1.00 98.12 90 ARG A N 1
ATOM 699 C CA . ARG A 1 90 ? 10.176 3.613 -9.938 1.00 98.12 90 ARG A CA 1
ATOM 700 C C . ARG A 1 90 ? 10.258 2.559 -11.034 1.00 98.12 90 ARG A C 1
ATOM 702 O O . ARG A 1 90 ? 11.130 2.668 -11.896 1.00 98.12 90 ARG A O 1
ATOM 709 N N . PHE A 1 91 ? 9.368 1.568 -11.023 1.00 98.12 91 PHE A N 1
ATOM 710 C CA . PHE A 1 91 ? 9.292 0.569 -12.089 1.00 98.12 91 PHE A CA 1
ATOM 711 C C . PHE A 1 91 ? 8.947 1.212 -13.430 1.00 98.12 91 PHE A C 1
ATOM 713 O O . PHE A 1 91 ? 9.577 0.901 -14.440 1.00 98.12 91 PHE A O 1
ATOM 720 N N . THR A 1 92 ? 8.022 2.170 -13.434 1.00 98.38 92 THR A N 1
ATOM 721 C CA . THR A 1 92 ? 7.666 2.922 -14.639 1.00 98.38 92 THR A CA 1
ATOM 722 C C . THR A 1 92 ? 8.866 3.698 -15.189 1.00 98.38 92 THR A C 1
ATOM 724 O O . THR A 1 92 ? 9.119 3.679 -16.394 1.00 98.38 92 THR A O 1
ATOM 727 N N . GLU A 1 93 ? 9.658 4.354 -14.337 1.00 98.31 93 GLU A N 1
ATOM 728 C CA . GLU A 1 93 ? 10.865 5.050 -14.799 1.00 98.31 93 GLU A CA 1
ATOM 729 C C . GLU A 1 93 ? 11.948 4.085 -15.304 1.00 98.31 93 GLU A C 1
ATOM 731 O O . GLU A 1 93 ? 12.592 4.354 -16.320 1.00 98.31 93 GLU A O 1
ATOM 736 N N . MET A 1 94 ? 12.123 2.941 -14.640 1.00 98.12 94 MET A N 1
ATOM 737 C CA . MET A 1 94 ? 13.037 1.887 -15.082 1.00 98.12 94 MET A CA 1
ATOM 738 C C . MET A 1 94 ? 12.638 1.347 -16.463 1.00 98.12 94 MET A C 1
ATOM 740 O O . MET A 1 94 ? 13.498 1.218 -17.333 1.00 98.12 94 MET A O 1
ATOM 744 N N . GLN A 1 95 ? 11.342 1.141 -16.714 1.00 98.44 95 GLN A N 1
ATOM 745 C CA . GLN A 1 95 ? 10.829 0.744 -18.027 1.00 98.44 95 GLN A CA 1
ATOM 746 C C . GLN A 1 95 ? 11.192 1.770 -19.111 1.00 98.44 95 GLN A C 1
ATOM 748 O O . GLN A 1 95 ? 11.741 1.411 -20.153 1.00 98.44 95 GLN A O 1
ATOM 753 N N . ARG A 1 96 ? 10.994 3.068 -18.842 1.00 98.12 96 ARG A N 1
ATOM 754 C CA . ARG A 1 96 ? 11.388 4.133 -19.783 1.00 98.12 96 ARG A CA 1
ATOM 755 C C . ARG A 1 96 ? 12.895 4.169 -20.033 1.00 98.12 96 ARG A C 1
ATOM 757 O O . ARG A 1 96 ? 13.321 4.572 -21.116 1.00 98.12 96 ARG A O 1
ATOM 764 N N . GLN A 1 97 ? 13.717 3.833 -19.039 1.00 98.19 97 GLN A N 1
ATOM 765 C CA . GLN A 1 97 ? 15.168 3.736 -19.210 1.00 98.19 97 GLN A CA 1
ATOM 766 C C . GLN A 1 97 ? 15.555 2.571 -20.115 1.00 98.19 97 GLN A C 1
ATOM 768 O O . GLN A 1 97 ? 16.378 2.775 -21.008 1.00 98.19 97 GLN A O 1
ATOM 773 N N . PHE A 1 98 ? 14.937 1.402 -19.940 1.00 98.06 98 PHE A N 1
ATOM 774 C CA . PHE A 1 98 ? 15.165 0.262 -20.826 1.00 98.06 98 PHE A CA 1
ATOM 775 C C . PHE A 1 98 ? 14.769 0.569 -22.264 1.00 98.06 98 PHE A C 1
ATOM 777 O O . PHE A 1 98 ? 15.598 0.414 -23.150 1.00 98.06 98 PHE A O 1
ATOM 784 N N . GLU A 1 99 ? 13.600 1.165 -22.496 1.00 98.38 99 GLU A N 1
ATOM 785 C CA . GLU A 1 99 ? 13.196 1.579 -23.847 1.00 98.38 99 GLU A CA 1
ATOM 786 C C . GLU A 1 99 ? 14.186 2.570 -24.484 1.00 98.38 99 GLU A C 1
ATOM 788 O O . GLU A 1 99 ? 14.418 2.559 -25.695 1.00 98.38 99 GLU A O 1
ATOM 793 N N . ARG A 1 100 ? 14.789 3.464 -23.684 1.00 98.06 100 ARG A N 1
ATOM 794 C CA . ARG A 1 100 ? 15.860 4.354 -24.165 1.00 98.06 100 ARG A CA 1
ATOM 795 C C . ARG A 1 100 ? 17.130 3.580 -24.513 1.00 98.06 100 ARG A C 1
ATOM 797 O O . ARG A 1 100 ? 17.815 3.969 -25.457 1.00 98.06 100 ARG A O 1
ATOM 804 N N . MET A 1 101 ? 17.476 2.552 -23.741 1.00 97.88 101 MET A N 1
ATOM 805 C CA . MET A 1 101 ? 18.623 1.690 -24.024 1.00 97.88 101 MET A CA 1
ATOM 806 C C . MET A 1 101 ? 18.396 0.874 -25.293 1.00 97.88 101 MET A C 1
ATOM 808 O O . MET A 1 101 ? 19.275 0.889 -26.149 1.00 97.88 101 MET A O 1
ATOM 812 N N . ASP A 1 102 ? 17.221 0.273 -25.461 1.00 98.25 102 ASP A N 1
ATOM 813 C CA . ASP A 1 102 ? 16.863 -0.512 -26.647 1.00 98.25 102 ASP A CA 1
ATOM 814 C C . ASP A 1 102 ? 17.006 0.326 -27.919 1.00 98.25 102 ASP A C 1
ATOM 816 O O . ASP A 1 102 ? 17.757 -0.039 -28.820 1.00 98.25 102 ASP A O 1
ATOM 820 N N . ARG A 1 103 ? 16.449 1.546 -27.935 1.00 98.12 103 ARG A N 1
ATOM 821 C CA . ARG A 1 103 ? 16.622 2.471 -29.073 1.00 98.12 103 ARG A CA 1
ATOM 822 C C . ARG A 1 103 ? 18.083 2.822 -29.362 1.00 98.12 103 ARG A C 1
ATOM 824 O O . ARG A 1 103 ? 18.447 3.078 -30.508 1.00 98.12 103 ARG A O 1
ATOM 831 N N . ARG A 1 104 ? 18.935 2.908 -28.335 1.00 97.94 104 ARG A N 1
ATOM 832 C CA . ARG A 1 104 ? 20.375 3.157 -28.528 1.00 97.94 104 ARG A CA 1
ATOM 833 C C . ARG A 1 104 ? 21.083 1.930 -29.092 1.00 97.94 104 ARG A C 1
ATOM 835 O O . ARG A 1 104 ? 22.012 2.107 -29.878 1.00 97.94 104 ARG A O 1
ATOM 842 N N . PHE A 1 105 ? 20.674 0.731 -28.688 1.00 97.81 105 PHE A N 1
ATOM 843 C CA . PHE A 1 105 ? 21.198 -0.513 -29.240 1.00 97.81 105 PHE A CA 1
ATOM 844 C C . PHE A 1 105 ? 20.796 -0.687 -30.703 1.00 97.81 105 PHE A C 1
ATOM 846 O O . PHE A 1 105 ? 21.683 -0.939 -31.510 1.00 97.81 105 PHE A O 1
ATOM 853 N N . GLU A 1 106 ? 19.538 -0.422 -31.064 1.00 98.06 106 GLU A N 1
ATOM 854 C CA . GLU A 1 106 ? 19.075 -0.411 -32.462 1.00 98.06 106 GLU A CA 1
ATOM 855 C C . GLU A 1 106 ? 19.917 0.547 -33.321 1.00 98.06 106 GLU A C 1
ATOM 857 O O . GLU A 1 106 ? 20.487 0.157 -34.335 1.00 98.06 106 GLU A O 1
ATOM 862 N N . GLN A 1 107 ? 20.125 1.788 -32.861 1.00 97.62 107 GLN A N 1
ATOM 863 C CA . GLN A 1 107 ? 20.979 2.751 -33.574 1.00 97.62 107 GLN A CA 1
ATOM 864 C C . GLN A 1 107 ? 22.436 2.288 -33.708 1.00 97.62 107 GLN A C 1
ATOM 866 O O . GLN A 1 107 ? 23.127 2.647 -34.665 1.00 97.62 107 GLN A O 1
ATOM 871 N N . MET A 1 108 ? 22.952 1.559 -32.718 1.00 97.25 108 MET A N 1
ATOM 872 C CA . MET A 1 108 ? 24.306 1.019 -32.761 1.00 97.25 108 MET A CA 1
ATOM 873 C C . MET A 1 108 ? 24.394 -0.147 -33.750 1.00 97.25 108 MET A C 1
ATOM 875 O O . MET A 1 108 ? 25.363 -0.216 -34.507 1.00 97.25 108 MET A O 1
ATOM 879 N N . GLU A 1 109 ? 23.381 -1.010 -33.786 1.00 97.88 109 GLU A N 1
ATOM 880 C CA . GLU A 1 109 ? 23.243 -2.094 -34.756 1.00 97.88 109 GLU A CA 1
ATOM 881 C C . GLU A 1 109 ? 23.189 -1.549 -36.190 1.00 97.88 109 GLU A C 1
ATOM 883 O O . GLU A 1 109 ? 23.994 -1.968 -37.024 1.00 97.88 109 GLU A O 1
ATOM 888 N N . ASP A 1 110 ? 22.379 -0.519 -36.448 1.00 97.50 110 ASP A N 1
ATOM 889 C CA . ASP A 1 110 ? 22.313 0.165 -37.748 1.00 97.50 110 ASP A CA 1
ATOM 890 C C . ASP A 1 110 ? 23.679 0.709 -38.191 1.00 97.50 110 ASP A C 1
ATOM 892 O O . ASP A 1 110 ? 24.108 0.527 -39.335 1.00 97.50 110 ASP A O 1
ATOM 896 N N . ARG A 1 111 ? 24.417 1.349 -37.274 1.00 97.38 111 ARG A N 1
ATOM 897 C CA . ARG A 1 111 ? 25.774 1.848 -37.558 1.00 97.38 111 ARG A CA 1
ATOM 898 C C . ARG A 1 111 ? 26.741 0.714 -37.879 1.00 97.38 111 ARG A C 1
ATOM 900 O O . ARG A 1 111 ? 27.568 0.864 -38.776 1.00 97.38 111 ARG A O 1
ATOM 907 N N . PHE A 1 112 ? 26.657 -0.410 -37.171 1.00 96.88 112 PHE A N 1
ATOM 908 C CA . PHE A 1 112 ? 27.484 -1.577 -37.472 1.00 96.88 112 PHE A CA 1
ATOM 909 C C . PHE A 1 112 ? 27.148 -2.190 -38.830 1.00 96.88 112 PHE A C 1
AT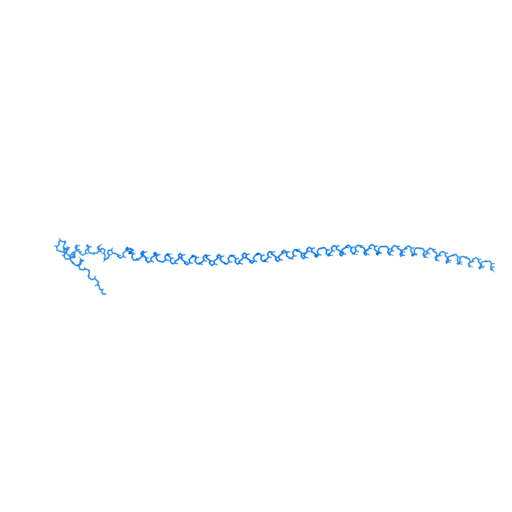OM 911 O O . PHE A 1 112 ? 28.069 -2.610 -39.533 1.00 96.88 112 PHE A O 1
ATOM 918 N N . HIS A 1 113 ? 25.872 -2.224 -39.216 1.00 97.00 113 HIS A N 1
ATOM 919 C CA . HIS A 1 113 ? 25.459 -2.651 -40.551 1.00 97.00 113 HIS A CA 1
ATOM 920 C C . HIS A 1 113 ? 26.050 -1.750 -41.634 1.00 97.00 113 HIS A C 1
ATOM 922 O O . HIS A 1 113 ? 26.701 -2.258 -42.545 1.00 97.00 113 HIS A O 1
ATOM 928 N N . LEU A 1 114 ? 25.943 -0.428 -41.473 1.00 96.50 114 LEU A N 1
ATOM 929 C CA . LEU A 1 114 ? 26.526 0.537 -42.407 1.00 96.50 114 LEU A CA 1
ATOM 930 C C . LEU A 1 114 ? 28.046 0.353 -42.557 1.00 96.50 114 LEU A C 1
ATOM 932 O O . LEU A 1 114 ? 28.553 0.284 -43.671 1.00 96.50 114 LEU A O 1
ATOM 936 N N . ILE A 1 115 ? 28.774 0.238 -41.440 1.00 96.56 115 ILE A N 1
ATOM 937 C CA . ILE A 1 115 ? 30.233 0.032 -41.454 1.00 96.56 115 ILE A CA 1
ATOM 938 C C . ILE A 1 115 ? 30.586 -1.291 -42.142 1.00 96.56 115 ILE A C 1
ATOM 940 O O . ILE A 1 115 ? 31.543 -1.358 -42.911 1.00 96.56 115 ILE A O 1
ATOM 944 N N . ARG A 1 116 ? 29.826 -2.359 -41.871 1.00 96.62 116 ARG A N 1
ATOM 945 C CA . ARG A 1 116 ? 30.037 -3.670 -42.495 1.00 96.62 116 ARG A CA 1
ATOM 946 C C . ARG A 1 116 ? 29.842 -3.606 -44.009 1.00 96.62 116 ARG A C 1
ATOM 948 O O . ARG A 1 116 ? 30.616 -4.231 -44.735 1.00 96.62 116 ARG A O 1
ATOM 955 N N . ASP A 1 117 ? 28.827 -2.884 -44.468 1.00 96.25 117 ASP A N 1
ATOM 956 C CA . ASP A 1 117 ? 28.525 -2.743 -45.890 1.00 96.25 117 ASP A CA 1
ATOM 957 C C . ASP A 1 117 ? 29.567 -1.872 -46.607 1.00 96.25 117 ASP A C 1
ATOM 959 O O . ASP A 1 117 ? 30.075 -2.287 -47.649 1.00 96.25 117 ASP A O 1
ATOM 963 N N . ASP A 1 118 ? 29.993 -0.754 -46.005 1.00 95.94 118 ASP A N 1
ATOM 964 C CA . ASP A 1 118 ? 31.077 0.083 -46.543 1.00 95.94 118 ASP A CA 1
ATOM 965 C C . ASP A 1 118 ? 32.391 -0.705 -46.664 1.00 95.94 118 ASP A C 1
ATOM 967 O O . ASP A 1 118 ? 33.016 -0.735 -47.724 1.00 95.94 118 ASP A O 1
ATOM 971 N N . LEU A 1 119 ? 32.770 -1.457 -45.622 1.00 94.88 119 LEU A N 1
ATOM 972 C CA . LEU A 1 119 ? 33.950 -2.328 -45.660 1.00 94.88 119 LEU A CA 1
ATOM 973 C C . LEU A 1 119 ? 33.853 -3.393 -46.758 1.00 94.88 119 LEU A C 1
ATOM 975 O O . LEU A 1 119 ? 34.841 -3.683 -47.437 1.00 94.88 119 LEU A O 1
ATOM 979 N N . ARG A 1 120 ? 32.670 -3.985 -46.954 1.00 94.50 120 ARG A N 1
ATOM 980 C CA . ARG A 1 120 ? 32.445 -4.981 -48.008 1.00 94.50 120 ARG A CA 1
ATOM 981 C C . ARG A 1 120 ? 32.633 -4.365 -49.393 1.00 94.50 120 ARG A C 1
ATOM 983 O O . ARG A 1 120 ? 33.269 -4.986 -50.247 1.00 94.50 120 ARG A O 1
ATOM 990 N N . ASP A 1 121 ? 32.089 -3.179 -49.632 1.00 93.75 121 ASP A N 1
ATOM 991 C CA . ASP A 1 121 ? 32.181 -2.520 -50.934 1.00 93.75 121 ASP A CA 1
ATOM 992 C C . ASP A 1 121 ? 33.585 -1.967 -51.209 1.00 93.75 121 ASP A C 1
ATOM 994 O O . ASP A 1 121 ? 34.090 -2.101 -52.333 1.00 93.75 121 ASP A O 1
ATOM 998 N N . GLN A 1 122 ? 34.284 -1.484 -50.177 1.00 93.44 122 GLN A N 1
ATOM 999 C CA . GLN A 1 122 ? 35.712 -1.174 -50.261 1.00 93.44 122 GLN A CA 1
ATOM 1000 C C . GLN A 1 122 ? 36.533 -2.413 -50.634 1.00 93.44 122 GLN A C 1
ATOM 1002 O O . GLN A 1 122 ? 37.360 -2.341 -51.545 1.00 93.44 122 GLN A O 1
ATOM 1007 N N . MET A 1 123 ? 36.277 -3.570 -50.012 1.00 91.31 123 MET A N 1
ATOM 1008 C CA . MET A 1 123 ? 36.982 -4.811 -50.351 1.00 91.31 123 MET A CA 1
ATOM 1009 C C . MET A 1 123 ? 36.726 -5.267 -51.792 1.00 91.31 123 MET A C 1
ATOM 1011 O O . MET A 1 123 ? 37.675 -5.660 -52.471 1.00 91.31 123 MET A O 1
ATOM 1015 N N . LYS A 1 124 ? 35.486 -5.187 -52.295 1.00 91.62 124 LYS A N 1
ATOM 1016 C CA . LYS A 1 124 ? 35.179 -5.516 -53.702 1.00 91.62 124 LYS A CA 1
ATOM 1017 C C . LYS A 1 124 ? 35.937 -4.609 -54.670 1.00 91.62 124 LYS A C 1
ATOM 1019 O O . LYS A 1 124 ? 36.536 -5.094 -55.628 1.00 91.62 124 LYS A O 1
ATOM 1024 N N . THR A 1 125 ? 35.918 -3.303 -54.410 1.00 90.06 125 THR A N 1
ATOM 1025 C CA . THR A 1 125 ? 36.570 -2.298 -55.261 1.00 90.06 125 THR A CA 1
ATOM 1026 C C . THR A 1 125 ? 38.085 -2.478 -55.256 1.00 90.06 125 THR A C 1
ATOM 1028 O O . THR A 1 125 ? 38.726 -2.473 -56.311 1.00 90.06 125 THR A O 1
ATOM 1031 N N . PHE A 1 126 ? 38.662 -2.704 -54.075 1.00 91.06 126 PHE A N 1
ATOM 1032 C CA . PHE A 1 126 ? 40.080 -2.993 -53.917 1.00 91.06 126 PHE A CA 1
ATOM 1033 C C . PHE A 1 126 ? 40.481 -4.280 -54.645 1.00 91.06 126 PHE A C 1
ATOM 1035 O O . PHE A 1 126 ? 41.435 -4.265 -55.420 1.00 91.06 126 PHE A O 1
ATOM 1042 N N . ALA A 1 127 ? 39.740 -5.378 -54.467 1.00 88.56 127 ALA A N 1
ATOM 1043 C CA . ALA A 1 127 ? 40.021 -6.640 -55.146 1.00 88.56 127 ALA A CA 1
ATOM 1044 C C . ALA A 1 127 ? 39.951 -6.494 -56.675 1.00 88.56 127 ALA A C 1
ATOM 1046 O O . ALA A 1 127 ? 40.865 -6.929 -57.368 1.00 88.56 127 ALA A O 1
ATOM 1047 N N . LEU A 1 128 ? 38.922 -5.829 -57.212 1.00 88.00 128 LEU A N 1
ATOM 1048 C CA . LEU A 1 128 ? 38.766 -5.637 -58.657 1.00 88.00 128 LEU A CA 1
ATOM 1049 C C . LEU A 1 128 ? 39.926 -4.831 -59.266 1.00 88.00 128 LEU A C 1
ATOM 1051 O O . LEU A 1 128 ? 40.488 -5.219 -60.290 1.00 88.00 128 LEU A O 1
ATOM 1055 N N . THR A 1 129 ? 40.300 -3.718 -58.632 1.00 89.62 129 THR A N 1
ATOM 1056 C CA . THR A 1 129 ? 41.333 -2.805 -59.148 1.00 89.62 129 THR A CA 1
ATOM 1057 C C . THR A 1 129 ? 42.741 -3.370 -59.003 1.00 89.62 129 THR A C 1
ATOM 1059 O O . THR A 1 129 ? 43.522 -3.327 -59.953 1.00 89.62 129 THR A O 1
ATOM 1062 N N . THR A 1 130 ? 43.075 -3.942 -57.845 1.00 88.44 130 THR A N 1
ATOM 1063 C CA . THR A 1 130 ? 44.422 -4.472 -57.593 1.00 88.44 130 THR A CA 1
ATOM 1064 C C . THR A 1 130 ? 44.690 -5.760 -58.357 1.00 88.44 130 THR A C 1
ATOM 1066 O O . THR A 1 130 ? 45.752 -5.890 -58.965 1.00 88.44 130 THR A O 1
ATOM 1069 N N . VAL A 1 131 ? 43.725 -6.685 -58.407 1.00 86.38 131 VAL A N 1
ATOM 1070 C CA . VAL A 1 131 ? 43.862 -7.922 -59.190 1.00 86.38 131 VAL A CA 1
ATOM 1071 C C . VAL A 1 131 ? 43.891 -7.603 -60.686 1.00 86.38 131 VAL A C 1
ATOM 1073 O O . VAL A 1 131 ? 44.722 -8.155 -61.406 1.00 86.38 131 VAL A O 1
ATOM 1076 N N . GLY A 1 132 ? 43.063 -6.665 -61.159 1.00 85.69 132 GLY A N 1
ATOM 1077 C CA . GLY A 1 132 ? 43.101 -6.186 -62.544 1.00 85.69 132 GLY A CA 1
ATOM 1078 C C . GLY A 1 132 ? 44.452 -5.570 -62.927 1.00 85.69 132 GLY A C 1
ATOM 1079 O O . GLY A 1 132 ? 45.023 -5.915 -63.959 1.00 85.69 132 GLY A O 1
ATOM 1080 N N . ALA A 1 133 ? 45.016 -4.714 -62.069 1.00 89.56 133 ALA A N 1
ATOM 1081 C CA . ALA A 1 133 ? 46.331 -4.119 -62.308 1.00 89.56 133 ALA A CA 1
ATOM 1082 C C . ALA A 1 133 ? 47.459 -5.169 -62.301 1.00 89.56 133 ALA A C 1
ATOM 1084 O O . ALA A 1 133 ? 48.311 -5.165 -63.189 1.00 89.56 133 ALA A O 1
ATOM 1085 N N . MET A 1 134 ? 47.446 -6.100 -61.340 1.00 88.06 134 MET A N 1
ATOM 1086 C CA . MET A 1 134 ? 48.429 -7.190 -61.239 1.00 88.06 134 MET A CA 1
ATOM 1087 C C . MET A 1 134 ? 48.393 -8.112 -62.467 1.00 88.06 134 MET A C 1
ATOM 1089 O O . MET A 1 134 ? 49.432 -8.438 -63.043 1.00 88.06 134 MET A O 1
ATOM 1093 N N . THR A 1 135 ? 47.198 -8.513 -62.904 1.00 89.44 135 THR A N 1
ATOM 1094 C CA . THR A 1 135 ? 47.017 -9.362 -64.095 1.00 89.44 135 THR A CA 1
ATOM 1095 C C . THR A 1 135 ? 47.410 -8.642 -65.388 1.00 89.44 135 THR A C 1
ATOM 1097 O O . THR A 1 135 ? 48.069 -9.229 -66.242 1.00 89.44 135 THR A O 1
ATOM 1100 N N . GLY A 1 136 ? 47.102 -7.348 -65.515 1.00 88.62 136 GLY A N 1
ATOM 1101 C CA . GLY A 1 136 ? 47.553 -6.537 -66.648 1.00 88.62 136 GLY A CA 1
ATOM 1102 C C . GLY A 1 136 ? 49.078 -6.417 -66.728 1.00 88.62 136 GLY A C 1
ATOM 1103 O O . GLY A 1 136 ? 49.665 -6.671 -67.778 1.00 88.62 136 GLY A O 1
ATOM 1104 N N . LEU A 1 137 ? 49.740 -6.089 -65.613 1.00 91.56 137 LEU A N 1
ATOM 1105 C CA . LEU A 1 137 ? 51.203 -5.968 -65.559 1.00 91.56 137 LEU A CA 1
ATOM 1106 C C . LEU A 1 137 ? 51.909 -7.289 -65.883 1.00 91.56 137 LEU A C 1
ATOM 1108 O O . LEU A 1 137 ? 52.880 -7.303 -66.640 1.00 91.56 137 LEU A O 1
ATOM 1112 N N . THR A 1 138 ? 51.409 -8.401 -65.345 1.00 91.38 138 THR A N 1
ATOM 1113 C CA . THR A 1 138 ? 51.964 -9.733 -65.629 1.00 91.38 138 THR A CA 1
ATOM 1114 C C . THR A 1 138 ? 51.788 -10.131 -67.094 1.00 91.38 138 THR A C 1
ATOM 1116 O O . THR A 1 138 ? 52.732 -10.647 -67.693 1.00 91.38 138 THR A O 1
ATOM 1119 N N . ALA A 1 139 ? 50.639 -9.830 -67.706 1.00 88.81 139 ALA A N 1
ATOM 1120 C CA . ALA A 1 139 ? 50.413 -10.075 -69.129 1.00 88.81 139 ALA A CA 1
ATOM 1121 C C . ALA A 1 139 ? 51.364 -9.257 -70.026 1.00 88.81 139 ALA A C 1
ATOM 1123 O O . ALA A 1 139 ? 51.924 -9.797 -70.981 1.00 88.81 139 ALA A O 1
ATOM 1124 N N . ILE A 1 140 ? 51.601 -7.980 -69.696 1.00 92.81 140 ILE A N 1
ATOM 1125 C CA . ILE A 1 140 ? 52.552 -7.119 -70.424 1.00 92.81 140 ILE A CA 1
ATOM 1126 C C . ILE A 1 140 ? 53.970 -7.691 -70.340 1.00 92.81 140 ILE A C 1
ATOM 1128 O O . ILE A 1 140 ? 54.657 -7.801 -71.356 1.00 92.81 140 ILE A O 1
ATOM 1132 N N . TYR A 1 141 ? 54.400 -8.077 -69.137 1.00 93.25 141 TYR A N 1
ATOM 1133 C CA . TYR A 1 141 ? 55.724 -8.655 -68.919 1.00 93.25 141 TYR A CA 1
ATOM 1134 C C . TYR A 1 141 ? 55.927 -9.947 -69.725 1.00 93.25 141 TYR A C 1
ATOM 1136 O O . TYR A 1 141 ? 56.952 -10.104 -70.389 1.00 93.25 141 TYR A O 1
ATOM 1144 N N . ALA A 1 142 ? 54.931 -10.840 -69.730 1.00 90.19 142 ALA A N 1
ATOM 1145 C CA . ALA A 1 142 ? 54.971 -12.073 -70.514 1.00 90.19 142 ALA A CA 1
ATOM 1146 C C . ALA A 1 142 ? 55.080 -11.806 -72.028 1.00 90.19 142 ALA A C 1
ATOM 1148 O O . ALA A 1 142 ? 55.858 -12.470 -72.713 1.00 90.19 142 ALA A O 1
ATOM 1149 N N . GLY A 1 143 ? 54.352 -10.811 -72.548 1.00 91.31 143 GLY A N 1
ATOM 1150 C CA . GLY A 1 143 ? 54.419 -10.424 -73.960 1.00 91.31 143 GLY A CA 1
ATOM 1151 C C . GLY A 1 143 ? 55.779 -9.855 -74.373 1.00 91.31 143 GLY A C 1
ATOM 1152 O O . GLY A 1 143 ? 56.301 -10.221 -75.424 1.00 91.31 143 GLY A O 1
ATOM 1153 N N . LEU A 1 144 ? 56.387 -9.005 -73.536 1.00 92.94 144 LEU A N 1
ATOM 1154 C CA . LEU A 1 144 ? 57.732 -8.471 -73.787 1.00 92.94 144 LEU A CA 1
ATOM 1155 C C . LEU A 1 144 ? 58.791 -9.576 -73.816 1.00 92.94 144 LEU A C 1
ATOM 1157 O O . LEU A 1 144 ? 59.662 -9.567 -74.680 1.00 92.94 144 LEU A O 1
ATOM 1161 N N . LEU A 1 145 ? 58.702 -10.541 -72.899 1.00 92.19 145 LEU A N 1
ATOM 1162 C CA . LEU A 1 145 ? 59.626 -11.672 -72.848 1.00 92.19 145 LEU A CA 1
ATOM 1163 C C . LEU A 1 145 ? 59.515 -12.551 -74.101 1.00 92.19 145 LEU A C 1
ATOM 1165 O O . LEU A 1 145 ? 60.535 -12.938 -74.662 1.00 92.19 145 LEU A O 1
ATOM 1169 N N . ALA A 1 146 ? 58.294 -12.804 -74.577 1.00 90.38 146 ALA A N 1
ATOM 1170 C CA . ALA A 1 146 ? 58.057 -13.555 -75.808 1.00 90.38 146 ALA A CA 1
ATOM 1171 C C . ALA A 1 146 ? 58.550 -12.837 -77.079 1.00 90.38 146 ALA A C 1
ATOM 1173 O O . ALA A 1 146 ? 58.812 -13.500 -78.072 1.00 90.38 146 ALA A O 1
ATOM 1174 N N . ALA A 1 147 ? 58.675 -11.505 -77.073 1.00 89.75 147 ALA A N 1
ATOM 1175 C CA . ALA A 1 147 ? 59.182 -10.741 -78.217 1.00 89.75 147 ALA A CA 1
ATOM 1176 C C . ALA A 1 147 ? 60.721 -10.709 -78.313 1.00 89.75 147 ALA A C 1
ATOM 1178 O O . ALA A 1 147 ? 61.256 -10.323 -79.350 1.00 89.75 147 ALA A O 1
ATOM 1179 N N . ILE A 1 148 ? 61.428 -11.052 -77.229 1.00 88.50 148 ILE A N 1
ATOM 1180 C CA . ILE A 1 148 ? 62.899 -11.005 -77.141 1.00 88.50 148 ILE A CA 1
ATOM 1181 C C . ILE A 1 148 ? 63.538 -12.384 -77.411 1.00 88.50 148 ILE A C 1
ATOM 1183 O O . ILE A 1 148 ? 64.722 -12.442 -77.745 1.00 88.50 148 ILE A O 1
ATOM 1187 N N . VAL A 1 149 ? 62.774 -13.475 -77.275 1.00 81.62 149 VAL A N 1
ATOM 1188 C CA . VAL A 1 149 ? 63.193 -14.873 -77.516 1.00 81.62 149 VAL A CA 1
ATOM 1189 C C . VAL A 1 149 ? 62.841 -15.301 -78.934 1.00 81.62 149 VAL A C 1
ATOM 1191 O O . VAL A 1 149 ? 63.724 -15.896 -79.590 1.00 81.62 149 VAL A O 1
#

pLDDT: mean 89.76, std 12.05, range [35.0, 98.5]

Sequence (149 aa):
MATANPRREDLYARLEEVLGNPHADALMTYLPHDPGAEVATKSDITALGARIDNLADEMRRGFDQVHARLEQVDTRLDQVDARFGQVDDRFTEMQRQFERMDRRFEQMEDRFHLIRDDLRDQMKTFALTTVGAMTGLTAIYAGLLAAIV

Foldseek 3Di:
DDPPDVVLVVQLVVCCVPPNDVVSVVVSVPPDPDPPPPDQDPVNVVVVVVVVVVVVVVVVVVVVVVVVVVVVVVVVVVVVVVVVVVVVVVVVVVVVVVVVVVVVVVVVVVVVVVVVVVVVVVVVVCCVVVVVVVVVVVVVVVVVVVVVD

Secondary structure (DSSP, 8-state):
-----HHHHHHHHHHHHHH-HHHHHHHHHHS-S-TTSSS--HHHHHHHHHHHHHHHHHHHHHHHHHHHHHHHHHHHHHHHHHHHHHHHHHHHHHHHHHHHHHHHHHH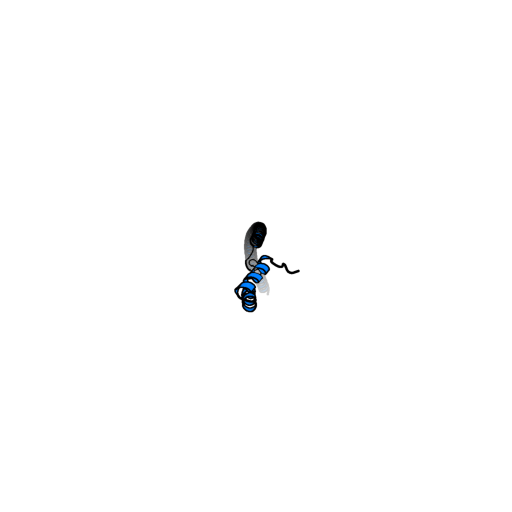HHHHHHHHHHHHHHHHHHHHHHHHHHHHHHHHHHHHHHHHH-